Protein AF-A0A952D5V1-F1 (afdb_monomer_lite)

Sequence (82 aa):
MRWKGRRQSDNIEDRRGGGGLVAGGVGTLVVAVIVLLLGGDPSALLGGAGSPSTGEPPDPEAKEFVAVVLADTEEVWQEQFK

Radius of gyration: 15.21 Å; chains: 1; bounding box: 41×29×34 Å

Secondary structure (DSSP, 8-state):
---TTS---TT---TTS-----TTHHHHHHHHHHHHHTT--THHHH---S---------HHHHHHHHHHHHHHHHHHHHHT-

Foldseek 3Di:
DDQPPDAFAPQADDPPDDDDWDQRGPVLVVVLVVCVVVVHHSCVSGVPPDDDPPDDPDDPVNNSNVRSVVVVVVVVCVVVVD

Structure (mmCIF, N/CA/C/O backbone):
data_AF-A0A952D5V1-F1
#
_entry.id   AF-A0A952D5V1-F1
#
loop_
_atom_site.group_PDB
_atom_site.id
_atom_site.type_symbol
_atom_site.label_atom_id
_atom_site.label_alt_id
_atom_site.label_comp_id
_atom_site.label_asym_id
_atom_site.label_entity_id
_atom_site.label_seq_id
_atom_site.pdbx_PDB_ins_code
_atom_site.Cartn_x
_atom_site.Cartn_y
_atom_site.Cartn_z
_atom_site.occupancy
_atom_site.B_iso_or_equiv
_atom_site.auth_seq_id
_atom_site.auth_comp_id
_atom_site.auth_asym_id
_atom_site.auth_atom_id
_atom_site.pdbx_PDB_model_num
ATOM 1 N N . MET A 1 1 ? -9.542 17.998 5.516 1.00 69.88 1 MET A N 1
ATOM 2 C CA . MET A 1 1 ? -10.154 16.661 5.706 1.00 69.88 1 MET A CA 1
ATOM 3 C C . MET A 1 1 ? -9.661 16.086 7.029 1.00 69.88 1 MET A C 1
ATOM 5 O O . MET A 1 1 ? -8.503 16.310 7.357 1.00 69.88 1 MET A O 1
ATOM 9 N N . ARG A 1 2 ? -10.517 15.417 7.813 1.00 79.81 2 ARG A N 1
ATOM 10 C CA . ARG A 1 2 ? -10.147 14.811 9.108 1.00 79.81 2 ARG A CA 1
ATOM 11 C C . ARG A 1 2 ? -9.887 13.315 8.894 1.00 79.81 2 ARG A C 1
ATOM 13 O O . ARG A 1 2 ? -10.845 12.564 8.778 1.00 79.81 2 ARG A O 1
ATOM 20 N N . TRP A 1 3 ? -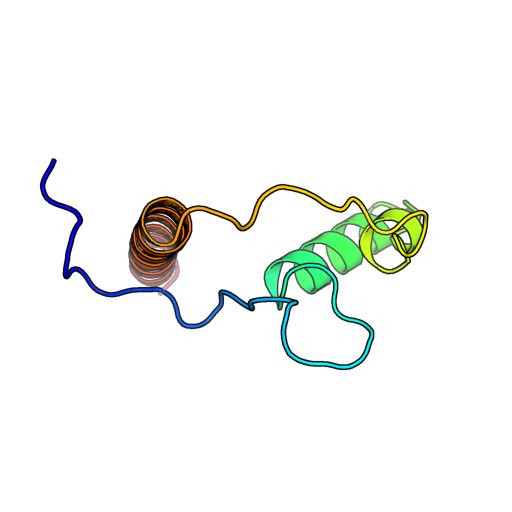8.622 12.909 8.777 1.00 84.12 3 TRP A N 1
ATOM 21 C CA . TRP A 1 3 ? -8.230 11.513 8.507 1.00 84.12 3 TRP A CA 1
ATOM 22 C C . TRP A 1 3 ? -7.634 10.787 9.726 1.00 84.12 3 TRP A C 1
ATOM 24 O O . TRP A 1 3 ? -7.743 9.568 9.802 1.00 84.12 3 TRP A O 1
ATOM 34 N N . LYS A 1 4 ? -7.066 11.519 10.698 1.00 83.25 4 LYS A N 1
ATOM 35 C CA . LYS A 1 4 ? -6.478 10.946 11.923 1.00 83.25 4 LYS A CA 1
ATOM 36 C C . LYS A 1 4 ? -7.532 10.198 12.747 1.00 83.25 4 LYS A C 1
ATOM 38 O O . LYS A 1 4 ? -8.609 10.745 12.998 1.00 83.25 4 LYS A O 1
ATOM 43 N N . GLY A 1 5 ? -7.211 8.972 13.166 1.00 83.62 5 GLY A N 1
ATOM 44 C CA . GLY A 1 5 ? -8.108 8.107 13.946 1.00 83.62 5 GLY A CA 1
ATOM 45 C C . GLY A 1 5 ? -9.202 7.387 13.144 1.00 83.62 5 GLY A C 1
ATOM 46 O O . GLY A 1 5 ? -10.110 6.810 13.743 1.00 83.62 5 GLY A O 1
ATOM 47 N N . ARG A 1 6 ? -9.152 7.423 11.806 1.00 87.31 6 ARG A N 1
ATOM 48 C CA . ARG A 1 6 ? -10.013 6.586 10.953 1.00 87.31 6 ARG A CA 1
ATOM 49 C C . ARG A 1 6 ? -9.488 5.149 10.896 1.00 87.31 6 ARG A C 1
ATOM 51 O O . ARG A 1 6 ? -8.361 4.872 11.304 1.00 87.31 6 ARG A O 1
ATOM 58 N N . ARG A 1 7 ? -10.321 4.235 10.387 1.00 89.62 7 ARG A N 1
ATOM 59 C CA . ARG A 1 7 ? -9.924 2.849 10.115 1.00 89.62 7 ARG A CA 1
ATOM 60 C C . ARG A 1 7 ? -8.685 2.841 9.214 1.00 89.62 7 ARG A C 1
ATOM 62 O O . ARG A 1 7 ? -8.639 3.563 8.224 1.00 89.62 7 ARG A O 1
ATOM 69 N N . GLN A 1 8 ? -7.710 2.023 9.578 1.00 86.44 8 GLN A N 1
ATOM 70 C CA . GLN A 1 8 ? -6.482 1.798 8.822 1.00 86.44 8 GLN A CA 1
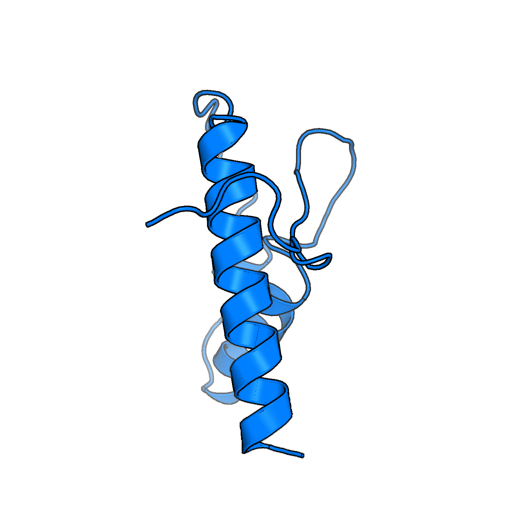ATOM 71 C C . GLN A 1 8 ? -6.562 0.427 8.143 1.00 86.44 8 GLN A C 1
ATOM 73 O O . GLN A 1 8 ? -7.229 -0.469 8.661 1.00 86.44 8 GLN A O 1
ATOM 78 N N . SER A 1 9 ? -5.935 0.282 6.975 1.00 84.19 9 SER A N 1
ATOM 79 C CA . SER A 1 9 ? -5.854 -1.005 6.280 1.00 84.19 9 SER A CA 1
ATOM 80 C C . SER A 1 9 ? -4.844 -1.915 6.975 1.00 84.19 9 SER A C 1
ATOM 82 O O . SER A 1 9 ? -3.748 -1.483 7.341 1.00 84.19 9 SER A O 1
ATOM 84 N N . ASP A 1 10 ? -5.210 -3.188 7.098 1.00 82.00 10 ASP A N 1
ATOM 85 C CA . ASP A 1 10 ? -4.349 -4.247 7.626 1.00 82.00 10 ASP A CA 1
ATOM 86 C C . ASP A 1 10 ? -3.343 -4.757 6.572 1.00 82.00 10 ASP A C 1
ATOM 88 O O . ASP A 1 10 ? -2.455 -5.544 6.887 1.00 82.00 10 ASP A O 1
ATOM 92 N N . ASN A 1 11 ? -3.445 -4.303 5.315 1.00 77.44 11 ASN A N 1
ATOM 93 C CA . ASN A 1 11 ? -2.609 -4.749 4.194 1.00 77.44 11 ASN A CA 1
ATOM 94 C C . ASN A 1 11 ? -1.323 -3.909 4.021 1.00 77.44 11 ASN A C 1
ATOM 96 O O . ASN A 1 11 ? -0.722 -3.887 2.943 1.00 77.44 11 ASN A O 1
ATOM 100 N N . ILE A 1 12 ? -0.905 -3.184 5.067 1.00 73.38 12 ILE A N 1
ATOM 101 C CA . ILE A 1 12 ? 0.327 -2.384 5.082 1.00 73.38 12 ILE A CA 1
ATOM 102 C C . ILE A 1 12 ? 1.367 -3.045 5.967 1.00 73.38 12 ILE A C 1
ATOM 104 O O . ILE A 1 12 ? 1.212 -3.150 7.182 1.00 73.38 12 ILE A O 1
ATOM 108 N N . GLU A 1 13 ? 2.487 -3.400 5.350 1.00 69.94 13 GLU A N 1
ATOM 109 C CA . GLU A 1 13 ? 3.579 -4.092 6.016 1.00 69.94 13 GLU A CA 1
ATOM 110 C C . GLU A 1 13 ? 4.819 -3.198 6.116 1.00 69.94 13 GLU A C 1
ATOM 112 O O . GLU A 1 13 ? 5.288 -2.620 5.130 1.00 69.94 13 GLU A O 1
ATOM 117 N N . ASP A 1 14 ? 5.341 -3.059 7.336 1.00 66.44 14 ASP A N 1
ATOM 118 C CA . ASP A 1 14 ? 6.510 -2.239 7.652 1.00 66.44 14 ASP A CA 1
ATOM 119 C C . ASP A 1 14 ? 7.773 -3.105 7.676 1.00 66.44 14 ASP A C 1
ATOM 121 O O . ASP A 1 14 ? 7.902 -4.035 8.472 1.00 66.44 14 ASP A O 1
ATOM 125 N N . ARG A 1 15 ? 8.733 -2.802 6.799 1.00 63.12 15 ARG A N 1
ATOM 126 C CA . ARG A 1 15 ? 9.893 -3.669 6.528 1.00 63.12 15 ARG A CA 1
ATOM 127 C C . ARG A 1 15 ? 11.010 -3.602 7.575 1.00 63.12 15 ARG A C 1
ATOM 129 O O . ARG A 1 15 ? 12.077 -4.172 7.358 1.00 63.12 15 ARG A O 1
ATOM 136 N N . ARG A 1 16 ? 10.819 -2.918 8.706 1.00 64.56 16 ARG A N 1
ATOM 137 C CA . ARG A 1 16 ? 11.852 -2.831 9.756 1.00 64.56 16 ARG A CA 1
ATOM 138 C C . ARG A 1 16 ? 12.037 -4.120 10.571 1.00 64.56 16 ARG A C 1
ATOM 140 O O . ARG A 1 16 ? 13.072 -4.264 11.214 1.00 64.56 16 ARG A O 1
ATOM 147 N N . GLY A 1 17 ? 11.085 -5.055 10.540 1.00 49.44 17 GLY A N 1
ATOM 148 C CA . GLY A 1 17 ? 11.049 -6.230 11.420 1.00 49.44 17 GLY A CA 1
ATOM 149 C C . GLY A 1 17 ? 11.330 -7.576 10.749 1.00 49.44 17 GLY A C 1
ATOM 150 O O . GLY A 1 17 ? 10.513 -8.470 10.869 1.00 49.44 17 GLY A O 1
ATOM 151 N N . GLY A 1 18 ? 12.480 -7.745 10.090 1.00 46.78 18 GLY A N 1
ATOM 152 C CA . GLY A 1 18 ? 13.053 -9.075 9.825 1.00 46.78 18 GLY A CA 1
ATOM 153 C C . GLY A 1 18 ? 12.471 -9.899 8.661 1.00 46.78 18 GLY A C 1
ATOM 154 O O . GLY A 1 18 ? 11.329 -10.329 8.677 1.00 46.78 18 GLY A O 1
ATOM 155 N N . GLY A 1 19 ? 13.352 -10.240 7.714 1.00 43.16 19 GLY A N 1
ATOM 156 C CA . GLY A 1 19 ? 13.319 -11.533 7.021 1.00 43.16 19 GLY A CA 1
ATOM 157 C C . GLY A 1 19 ? 12.426 -11.672 5.785 1.00 43.16 19 GLY A C 1
ATOM 158 O O . GLY A 1 19 ? 11.421 -12.356 5.839 1.00 43.16 19 GLY A O 1
ATOM 159 N N . GLY A 1 20 ? 12.903 -11.166 4.643 1.00 47.25 20 GLY A N 1
ATOM 160 C CA . GLY A 1 20 ? 12.830 -11.884 3.362 1.00 47.25 20 GLY A CA 1
ATOM 161 C C . GLY A 1 20 ? 11.474 -12.031 2.648 1.00 47.25 20 GLY A C 1
ATOM 162 O O . GLY A 1 20 ? 10.606 -12.785 3.059 1.00 47.25 20 GLY A O 1
ATOM 163 N N . LEU A 1 21 ? 11.433 -11.457 1.438 1.00 45.97 21 LEU A N 1
ATOM 164 C CA . LEU A 1 21 ? 10.656 -11.913 0.274 1.00 45.97 21 LEU A CA 1
ATOM 165 C C . LEU A 1 21 ? 9.130 -11.756 0.284 1.00 45.97 21 LEU A C 1
ATOM 167 O O . LEU A 1 21 ? 8.435 -12.633 -0.202 1.00 45.97 21 LEU A O 1
ATOM 171 N N . VAL A 1 22 ? 8.603 -10.582 0.623 1.00 49.97 22 VAL A N 1
ATOM 172 C CA . VAL A 1 22 ? 7.521 -10.017 -0.203 1.00 49.97 22 VAL A CA 1
ATOM 173 C C . VAL A 1 22 ? 7.731 -8.513 -0.252 1.00 49.97 22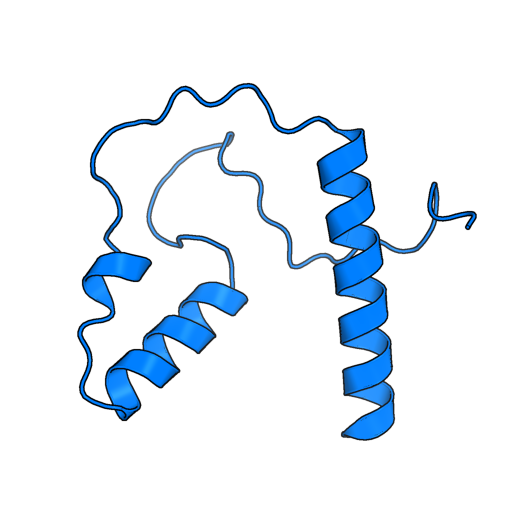 VAL A C 1
ATOM 175 O O . VAL A 1 22 ? 7.444 -7.780 0.693 1.00 49.97 22 VAL A O 1
ATOM 178 N N . ALA A 1 23 ? 8.307 -8.025 -1.347 1.00 54.12 23 ALA A N 1
ATOM 179 C CA . ALA A 1 23 ? 8.243 -6.605 -1.633 1.00 54.12 23 ALA A CA 1
ATOM 180 C C . ALA A 1 23 ? 6.762 -6.195 -1.559 1.00 54.12 23 ALA A C 1
ATOM 182 O O . ALA A 1 23 ? 5.982 -6.752 -2.294 1.00 54.12 23 ALA A O 1
ATOM 183 N N . GLY A 1 24 ? 6.347 -5.330 -0.630 1.00 59.81 24 GLY A N 1
ATOM 184 C CA . GLY A 1 24 ? 5.094 -4.558 -0.717 1.00 59.81 24 GLY A CA 1
ATOM 185 C C . GLY A 1 24 ? 3.768 -5.334 -0.632 1.00 59.81 24 GLY A C 1
ATOM 186 O O . GLY A 1 24 ? 2.836 -5.003 -1.372 1.00 59.81 24 GLY A O 1
ATOM 187 N N . GLY A 1 25 ? 3.675 -6.321 0.265 1.00 65.44 25 GLY A N 1
ATOM 188 C CA . GLY A 1 25 ? 2.416 -6.977 0.644 1.00 65.44 25 GLY A CA 1
ATOM 189 C C . GLY A 1 25 ? 1.702 -7.717 -0.495 1.00 65.44 25 GLY A C 1
ATOM 190 O O . GLY A 1 25 ? 2.241 -7.906 -1.590 1.00 65.44 25 GLY A O 1
ATOM 191 N N . VAL A 1 26 ? 0.446 -8.115 -0.253 1.00 69.81 26 VAL A N 1
ATOM 192 C CA . VAL A 1 26 ? -0.400 -8.807 -1.250 1.00 69.81 26 VAL A CA 1
ATOM 193 C C . VAL A 1 26 ? -0.505 -8.004 -2.549 1.00 69.81 26 VAL A C 1
ATOM 195 O O . VAL A 1 26 ? -0.497 -8.585 -3.632 1.00 69.81 26 VAL A O 1
ATOM 198 N N . GLY A 1 27 ? -0.527 -6.670 -2.466 1.00 74.25 27 GLY A N 1
ATOM 199 C CA . GLY A 1 27 ? -0.614 -5.795 -3.638 1.00 74.25 27 GLY A CA 1
ATOM 200 C C . GLY A 1 27 ? 0.524 -6.010 -4.635 1.00 74.25 27 GLY A C 1
ATOM 201 O O . GLY A 1 27 ? 0.289 -6.096 -5.837 1.00 74.25 27 GLY A O 1
ATOM 202 N N . THR A 1 28 ? 1.754 -6.185 -4.160 1.00 76.19 28 THR A N 1
ATOM 203 C CA . THR A 1 28 ? 2.888 -6.408 -5.066 1.00 76.19 28 THR A CA 1
ATOM 204 C C . THR A 1 28 ? 2.904 -7.820 -5.636 1.00 76.19 28 THR A C 1
ATOM 206 O O . THR A 1 28 ? 3.311 -7.991 -6.781 1.00 76.19 28 THR A O 1
ATOM 209 N N . LEU A 1 29 ? 2.414 -8.825 -4.899 1.00 79.44 29 LEU A N 1
ATOM 210 C CA . LEU A 1 29 ? 2.207 -10.165 -5.459 1.00 79.44 29 LEU A CA 1
ATOM 211 C C . LEU A 1 29 ? 1.178 -10.133 -6.591 1.00 79.44 29 LEU A C 1
ATOM 213 O O . LEU A 1 29 ? 1.415 -10.710 -7.649 1.00 79.44 29 LEU A O 1
ATOM 217 N N . VAL A 1 30 ? 0.073 -9.405 -6.408 1.00 83.44 30 VAL A N 1
ATOM 218 C CA . VAL A 1 30 ? -0.941 -9.220 -7.455 1.00 83.44 30 VAL A CA 1
ATOM 219 C C . VAL A 1 30 ? -0.335 -8.529 -8.679 1.00 83.44 30 VAL A C 1
ATOM 221 O O . VAL A 1 30 ? -0.496 -9.017 -9.796 1.00 83.44 30 VAL A O 1
ATOM 224 N N . VAL A 1 31 ? 0.426 -7.445 -8.490 1.00 84.75 31 VAL A N 1
ATOM 225 C CA . VAL A 1 31 ? 1.098 -6.747 -9.600 1.00 84.75 31 VAL A CA 1
ATOM 226 C C . VAL A 1 31 ? 2.132 -7.646 -10.286 1.00 84.75 31 VAL A C 1
ATOM 228 O O . VAL A 1 31 ? 2.192 -7.673 -11.512 1.00 84.75 31 VAL A O 1
ATOM 231 N N . ALA A 1 32 ? 2.905 -8.428 -9.532 1.00 85.31 32 ALA A N 1
ATOM 232 C CA . ALA A 1 32 ? 3.864 -9.381 -10.085 1.00 85.31 32 ALA A CA 1
ATOM 233 C C . ALA A 1 32 ? 3.181 -10.449 -10.956 1.00 85.31 32 ALA A C 1
ATOM 235 O O . ALA A 1 32 ? 3.670 -10.758 -12.042 1.00 85.31 32 ALA A O 1
ATOM 236 N N . VAL A 1 33 ? 2.028 -10.973 -10.525 1.00 87.75 33 VAL A N 1
ATOM 237 C CA . VAL A 1 33 ? 1.228 -11.920 -11.319 1.00 87.75 33 VAL A CA 1
ATOM 238 C C . VAL A 1 33 ? 0.703 -11.261 -12.594 1.00 87.75 33 VAL A C 1
ATOM 240 O O . VAL A 1 33 ? 0.787 -11.861 -13.661 1.00 87.75 33 VAL A O 1
ATOM 243 N N . ILE A 1 34 ? 0.217 -10.018 -12.523 1.00 90.69 34 ILE A N 1
ATOM 244 C CA . ILE A 1 34 ? -0.224 -9.273 -13.713 1.00 90.69 34 ILE A CA 1
ATOM 245 C C . ILE A 1 34 ? 0.939 -9.110 -14.700 1.00 90.69 34 ILE A C 1
ATOM 247 O O . ILE A 1 34 ? 0.785 -9.413 -15.880 1.00 90.69 34 ILE A O 1
ATOM 251 N N . VAL A 1 35 ? 2.116 -8.692 -14.227 1.00 90.25 35 VAL A N 1
ATOM 252 C CA . VAL A 1 35 ? 3.314 -8.537 -15.068 1.00 90.25 35 VAL A CA 1
ATOM 253 C C . VAL A 1 35 ? 3.702 -9.858 -15.736 1.00 90.25 35 VAL A C 1
ATOM 255 O O . VAL A 1 35 ? 3.964 -9.860 -16.938 1.00 90.25 35 VAL A O 1
ATOM 258 N N . LEU A 1 36 ? 3.655 -10.979 -15.006 1.00 91.06 36 LEU A N 1
ATOM 259 C CA . LEU A 1 36 ? 3.886 -12.315 -15.569 1.00 91.06 36 LEU A CA 1
ATOM 260 C C . LEU A 1 36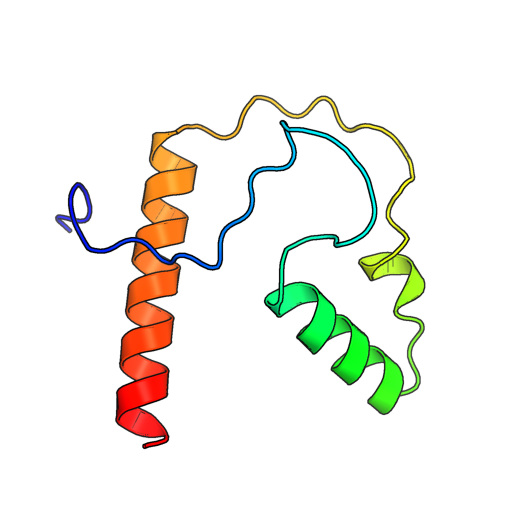 ? 2.887 -12.668 -16.673 1.00 91.06 36 LEU A C 1
ATOM 262 O O . LEU A 1 36 ? 3.287 -13.156 -17.728 1.00 91.06 36 LEU A O 1
ATOM 266 N N . LEU A 1 37 ? 1.594 -12.418 -16.450 1.00 93.06 37 LEU A N 1
ATOM 267 C CA . LEU A 1 37 ? 0.544 -12.715 -17.431 1.00 93.06 37 LEU A CA 1
ATOM 268 C C . LEU A 1 37 ? 0.667 -11.858 -18.698 1.00 93.06 37 LEU A C 1
ATOM 270 O O . LEU A 1 37 ? 0.297 -12.309 -19.779 1.00 93.06 37 LEU A O 1
ATOM 274 N N . LEU A 1 38 ? 1.214 -10.646 -18.578 1.00 94.50 38 LEU A N 1
ATOM 275 C CA . LEU A 1 38 ? 1.508 -9.758 -19.705 1.00 94.50 38 LEU A CA 1
ATOM 276 C C . LEU A 1 38 ? 2.853 -10.080 -20.393 1.00 94.50 38 LEU A C 1
ATOM 278 O O . LEU A 1 38 ? 3.212 -9.412 -21.362 1.00 94.50 38 LEU A O 1
ATOM 282 N N . GLY A 1 39 ? 3.586 -11.099 -19.928 1.00 87.00 39 GLY A N 1
ATOM 283 C CA . GLY A 1 39 ? 4.864 -11.537 -20.502 1.00 87.00 39 GLY A CA 1
ATOM 284 C C . GLY A 1 39 ? 6.086 -10.728 -20.052 1.00 87.00 39 GLY A C 1
ATOM 285 O O . GLY A 1 39 ? 7.144 -10.834 -20.668 1.00 87.00 39 GLY A O 1
ATOM 286 N N . GLY A 1 40 ? 5.953 -9.908 -19.006 1.00 87.88 40 GLY A N 1
ATOM 287 C CA . GLY A 1 40 ? 7.062 -9.189 -18.381 1.00 87.88 40 GLY A CA 1
ATOM 288 C C . GLY A 1 40 ? 7.756 -10.002 -17.285 1.00 87.88 40 GLY A C 1
ATOM 289 O O . GLY A 1 40 ? 7.239 -11.012 -16.809 1.00 87.88 40 GLY A O 1
ATOM 290 N N . ASP A 1 41 ? 8.930 -9.537 -16.853 1.00 86.00 41 ASP A N 1
ATOM 291 C CA . ASP A 1 41 ? 9.690 -10.165 -15.769 1.00 86.00 41 ASP A CA 1
ATOM 292 C C . ASP A 1 41 ? 9.348 -9.526 -14.402 1.00 86.00 41 ASP A C 1
ATOM 294 O O . ASP A 1 41 ? 9.698 -8.365 -14.158 1.00 86.00 41 ASP A O 1
ATOM 298 N N . PRO A 1 42 ? 8.680 -10.249 -13.479 1.00 79.19 42 PRO A N 1
ATOM 299 C CA . PRO A 1 42 ? 8.344 -9.745 -12.148 1.00 79.19 42 PRO A CA 1
ATOM 300 C C . PRO A 1 42 ? 9.552 -9.716 -11.203 1.00 79.19 42 PRO A C 1
ATOM 302 O O . PRO A 1 42 ? 9.422 -9.238 -10.075 1.00 79.19 42 PRO A O 1
ATOM 305 N N . SER A 1 43 ? 10.714 -10.241 -11.610 1.00 78.12 43 SER A N 1
ATOM 306 C CA . SER A 1 43 ? 11.925 -10.279 -10.787 1.00 78.12 43 SER A CA 1
ATOM 307 C C . SER A 1 43 ? 12.380 -8.882 -10.368 1.00 78.12 43 SER A C 1
ATOM 309 O O . SER A 1 43 ? 12.931 -8.726 -9.287 1.00 78.12 43 SER A O 1
ATOM 311 N N . ALA A 1 44 ? 12.065 -7.839 -11.140 1.00 73.44 44 ALA A N 1
ATOM 312 C CA . ALA A 1 44 ? 12.313 -6.455 -10.742 1.00 73.44 44 ALA A CA 1
ATOM 313 C C . ALA A 1 44 ? 11.439 -6.007 -9.551 1.00 73.44 44 ALA A C 1
ATOM 315 O O . ALA A 1 44 ? 11.869 -5.195 -8.733 1.00 73.44 44 ALA A O 1
ATOM 316 N N . LEU A 1 45 ? 10.223 -6.549 -9.433 1.00 73.56 45 LEU A N 1
ATOM 317 C CA . LEU A 1 45 ? 9.284 -6.251 -8.347 1.00 73.56 45 LEU A CA 1
ATOM 318 C C . LEU A 1 45 ? 9.553 -7.123 -7.118 1.00 73.56 45 LEU A C 1
ATOM 320 O O . LEU A 1 45 ? 9.516 -6.638 -5.992 1.00 73.56 45 LEU A O 1
ATOM 324 N N . LEU A 1 46 ? 9.843 -8.407 -7.338 1.00 72.81 46 LEU A N 1
ATOM 325 C CA . LEU A 1 46 ? 10.051 -9.408 -6.287 1.00 72.81 46 LEU A CA 1
ATOM 326 C C . LEU A 1 46 ? 11.502 -9.457 -5.786 1.00 72.81 46 LEU A C 1
ATOM 328 O O . LEU A 1 46 ? 11.757 -9.765 -4.625 1.00 72.81 46 LEU A O 1
ATOM 332 N N . GLY A 1 47 ? 12.448 -9.154 -6.670 1.00 60.94 47 GLY A N 1
ATOM 333 C CA . GLY A 1 47 ? 13.893 -9.279 -6.499 1.00 60.94 47 GLY A CA 1
ATOM 334 C C . GLY A 1 47 ? 14.625 -7.941 -6.440 1.00 60.94 47 GLY A C 1
ATOM 335 O O . GLY A 1 47 ? 15.840 -7.917 -6.615 1.00 60.94 47 GLY A O 1
ATOM 336 N N . GLY A 1 48 ? 13.927 -6.840 -6.137 1.00 53.91 48 GLY A N 1
ATOM 337 C CA . GLY A 1 48 ? 14.515 -5.542 -5.784 1.00 53.91 48 GLY A CA 1
ATOM 338 C C . GLY A 1 48 ? 15.300 -5.568 -4.461 1.00 53.91 48 GLY A C 1
ATOM 339 O O . GLY A 1 48 ? 15.098 -4.725 -3.593 1.00 53.91 48 GLY A O 1
ATOM 340 N N . ALA A 1 49 ? 16.174 -6.557 -4.283 1.00 51.69 49 ALA A N 1
ATOM 341 C CA . ALA A 1 49 ? 17.246 -6.612 -3.305 1.00 51.69 49 ALA A CA 1
ATOM 342 C C . ALA A 1 49 ? 18.524 -6.106 -3.993 1.00 51.69 49 ALA A C 1
ATOM 344 O O . ALA A 1 49 ? 19.430 -6.866 -4.321 1.00 51.69 49 ALA A O 1
ATOM 345 N N . GLY A 1 50 ? 18.567 -4.805 -4.267 1.00 51.22 50 GLY A N 1
ATOM 346 C CA . GLY A 1 50 ? 19.698 -4.143 -4.906 1.00 51.22 50 GLY A CA 1
ATOM 347 C C . GLY A 1 50 ? 19.896 -2.766 -4.301 1.00 51.22 50 GLY A C 1
ATOM 348 O O . GLY A 1 50 ? 19.364 -1.787 -4.807 1.00 51.22 50 GLY A O 1
ATOM 349 N N . SER A 1 51 ? 20.694 -2.731 -3.232 1.00 46.72 51 SER A N 1
ATOM 350 C CA . SER A 1 51 ? 21.032 -1.589 -2.375 1.00 46.72 51 SER A CA 1
ATOM 351 C C . SER A 1 51 ? 20.019 -1.303 -1.253 1.00 46.72 51 SER A C 1
ATOM 353 O O . SER A 1 51 ? 18.866 -0.971 -1.534 1.00 46.72 51 SER A O 1
ATOM 355 N N . PRO A 1 52 ? 20.415 -1.405 0.035 1.00 45.97 52 PRO A N 1
ATOM 356 C CA . PRO A 1 52 ? 19.620 -0.852 1.116 1.00 45.97 52 PRO A CA 1
ATOM 357 C C . PRO A 1 52 ? 19.618 0.664 0.931 1.00 45.97 52 PRO A C 1
ATOM 359 O O . PRO A 1 52 ? 20.573 1.356 1.280 1.00 45.97 52 PRO A O 1
ATOM 362 N N . SER A 1 53 ? 18.551 1.199 0.347 1.00 48.72 53 SER A N 1
ATOM 363 C CA . SER A 1 53 ? 18.261 2.613 0.497 1.00 48.72 53 SER A CA 1
ATOM 364 C C . SER A 1 53 ? 18.007 2.841 1.984 1.00 48.72 53 SER A C 1
ATOM 366 O O . SER A 1 53 ? 16.937 2.500 2.493 1.00 48.72 53 SER A O 1
ATOM 368 N N . THR A 1 54 ? 18.996 3.397 2.683 1.00 50.25 54 THR A N 1
ATOM 369 C CA . THR A 1 54 ? 18.821 4.077 3.971 1.00 50.25 54 THR A CA 1
ATOM 370 C C . THR A 1 54 ? 17.968 5.320 3.714 1.00 50.25 54 THR A C 1
ATOM 372 O O . THR A 1 54 ? 18.455 6.444 3.713 1.00 50.25 54 THR A O 1
ATOM 375 N N . GLY A 1 55 ? 16.704 5.107 3.356 1.00 54.91 55 GLY A N 1
ATOM 376 C CA . GLY A 1 55 ? 15.703 6.154 3.308 1.00 54.91 55 GLY A CA 1
ATOM 377 C C . GLY A 1 55 ? 15.347 6.529 4.737 1.00 54.91 55 GLY A C 1
ATOM 378 O O . GLY A 1 55 ? 15.238 5.649 5.597 1.00 54.91 55 GLY A O 1
ATOM 379 N N . GLU A 1 56 ? 15.200 7.831 4.974 1.00 57.00 56 GLU A N 1
ATOM 380 C CA . GLU A 1 56 ? 14.588 8.399 6.176 1.00 57.00 56 GLU A CA 1
ATOM 381 C C . GLU A 1 56 ? 13.399 7.518 6.616 1.00 57.00 56 GLU A C 1
ATOM 383 O O . GLU A 1 56 ? 12.625 7.095 5.745 1.00 57.00 56 GLU A O 1
ATOM 388 N N . PRO A 1 57 ? 13.252 7.174 7.914 1.00 57.38 57 PRO A N 1
ATOM 389 C CA . PRO A 1 57 ? 12.056 6.487 8.388 1.00 57.38 57 PRO A CA 1
ATOM 390 C C . PRO A 1 57 ? 10.812 7.159 7.797 1.00 57.38 57 PRO A C 1
ATOM 392 O O . PRO A 1 57 ? 10.708 8.385 7.887 1.00 57.38 57 PRO A O 1
ATOM 395 N N . PRO A 1 58 ? 9.881 6.398 7.189 1.00 63.12 58 PRO A N 1
ATOM 396 C CA . PRO A 1 58 ? 8.618 6.984 6.783 1.00 63.12 58 PRO A CA 1
ATOM 397 C C . PRO A 1 58 ? 7.989 7.621 8.019 1.00 63.12 58 PRO A C 1
ATOM 399 O O . PRO A 1 58 ? 7.915 6.988 9.077 1.00 63.12 58 PRO A O 1
ATOM 402 N N . ASP A 1 59 ? 7.600 8.887 7.885 1.00 75.69 59 ASP A N 1
ATOM 403 C CA . ASP A 1 59 ? 6.906 9.622 8.935 1.00 75.69 59 ASP A CA 1
ATOM 404 C C . ASP A 1 59 ? 5.726 8.757 9.418 1.00 75.69 59 ASP A C 1
ATOM 406 O O . ASP A 1 59 ? 4.934 8.303 8.580 1.00 75.69 59 ASP A O 1
ATOM 410 N N . PRO A 1 60 ? 5.607 8.457 10.726 1.00 78.31 60 PRO A N 1
ATOM 411 C CA . PRO A 1 60 ? 4.475 7.696 11.246 1.00 78.31 60 PRO A CA 1
ATOM 412 C C . PRO A 1 60 ? 3.129 8.285 10.804 1.00 78.31 60 PRO A C 1
ATOM 414 O O . PRO A 1 60 ? 2.197 7.522 10.546 1.00 78.31 60 PRO A O 1
ATOM 417 N N . GLU A 1 61 ? 3.037 9.607 10.620 1.00 83.12 61 GLU A N 1
ATOM 418 C CA . GLU A 1 6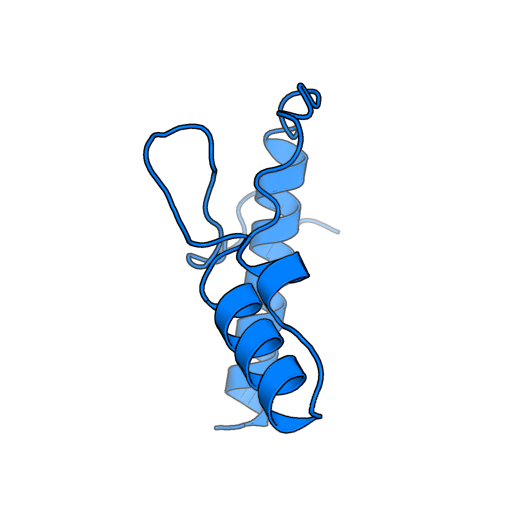1 ? 1.836 10.243 10.072 1.00 83.12 61 GLU A CA 1
ATOM 419 C C . GLU A 1 61 ? 1.602 9.889 8.598 1.00 83.12 61 GLU A C 1
ATOM 421 O O . GLU A 1 61 ? 0.462 9.670 8.190 1.00 83.12 61 GLU A O 1
ATOM 426 N N . ALA A 1 62 ? 2.661 9.788 7.793 1.00 82.69 62 ALA A N 1
ATOM 427 C CA . ALA A 1 62 ? 2.554 9.381 6.395 1.00 82.69 62 ALA A CA 1
ATOM 428 C C . ALA A 1 62 ? 2.106 7.919 6.269 1.00 82.69 62 ALA A C 1
ATOM 430 O O . ALA A 1 62 ? 1.265 7.607 5.426 1.00 82.69 62 ALA A O 1
ATOM 431 N N . LYS A 1 63 ? 2.614 7.030 7.133 1.00 82.25 63 LYS A N 1
ATOM 432 C CA . LYS A 1 63 ? 2.156 5.634 7.198 1.00 82.25 63 LYS A CA 1
ATOM 433 C C . LYS A 1 63 ? 0.670 5.559 7.547 1.00 82.25 63 LYS A C 1
ATOM 435 O O . LYS A 1 63 ? -0.075 4.872 6.853 1.00 82.25 63 LYS A O 1
ATOM 440 N N . GLU A 1 64 ? 0.241 6.281 8.582 1.00 86.06 64 GLU A N 1
ATOM 441 C CA . GLU A 1 64 ? -1.166 6.322 8.996 1.00 86.06 64 GLU A CA 1
ATOM 442 C C . GLU A 1 64 ? -2.062 6.876 7.880 1.00 86.06 64 GLU A C 1
ATOM 444 O O . GLU A 1 64 ? -3.107 6.304 7.578 1.00 86.06 64 GLU A O 1
ATOM 449 N N . PHE A 1 65 ? -1.635 7.948 7.210 1.00 87.69 65 PHE A N 1
ATOM 450 C CA . PHE A 1 65 ? -2.372 8.521 6.089 1.00 87.69 65 PHE A CA 1
ATOM 451 C C . PHE A 1 65 ? -2.560 7.515 4.945 1.00 87.69 65 PHE A C 1
ATOM 453 O O . PHE A 1 65 ? -3.685 7.321 4.480 1.00 87.69 65 PHE A O 1
ATOM 460 N N . VAL A 1 66 ? -1.487 6.839 4.516 1.00 86.62 66 VAL A N 1
ATOM 461 C CA . VAL A 1 66 ? -1.560 5.811 3.463 1.00 86.62 66 VAL A CA 1
ATOM 462 C C . VAL A 1 66 ? -2.464 4.653 3.895 1.00 86.62 66 VAL A C 1
ATOM 464 O O . VAL A 1 66 ? -3.242 4.157 3.082 1.00 86.62 66 VAL A O 1
ATOM 467 N N . ALA A 1 67 ? -2.431 4.271 5.173 1.00 87.62 67 ALA A N 1
ATOM 468 C CA . ALA A 1 67 ? -3.301 3.236 5.724 1.00 87.62 67 ALA A CA 1
ATOM 469 C C . ALA A 1 67 ? -4.782 3.593 5.666 1.00 87.62 67 ALA A C 1
ATOM 471 O O . ALA A 1 67 ? -5.596 2.739 5.319 1.00 87.62 67 ALA A O 1
ATOM 472 N N . VAL A 1 68 ? -5.132 4.844 5.963 1.00 90.88 68 VAL A N 1
ATOM 473 C CA . VAL A 1 68 ? -6.513 5.329 5.863 1.00 90.88 68 VAL A CA 1
ATOM 474 C C . VAL A 1 68 ? -6.970 5.397 4.405 1.00 90.88 68 VAL A C 1
ATOM 476 O O . VAL A 1 68 ? -8.072 4.959 4.093 1.00 90.88 68 VAL A O 1
ATOM 479 N N . VAL A 1 69 ? -6.127 5.893 3.493 1.00 89.88 69 VAL A N 1
ATOM 480 C CA . VAL A 1 69 ? -6.459 5.953 2.056 1.00 89.88 69 VAL A CA 1
ATOM 481 C C . VAL A 1 69 ? -6.662 4.553 1.474 1.00 89.88 69 VAL A C 1
ATOM 483 O O . VAL A 1 69 ? -7.583 4.337 0.684 1.00 89.88 69 VAL A O 1
ATOM 486 N N . LEU A 1 70 ? -5.824 3.592 1.869 1.00 89.06 70 LEU A N 1
ATOM 487 C CA . LEU A 1 70 ? -5.966 2.210 1.428 1.00 89.06 70 LEU A CA 1
ATOM 488 C C . LEU A 1 70 ? -7.240 1.571 1.994 1.00 89.06 70 LEU A C 1
ATOM 490 O O . LEU A 1 70 ? -7.957 0.924 1.240 1.00 89.06 70 LEU A O 1
ATOM 494 N N . ALA A 1 71 ? -7.569 1.817 3.266 1.00 90.25 71 ALA A N 1
ATOM 495 C CA . ALA A 1 71 ? -8.817 1.342 3.866 1.00 90.25 71 ALA A CA 1
ATOM 496 C C . ALA A 1 71 ? -10.055 1.896 3.145 1.00 90.25 71 ALA A C 1
ATOM 498 O O . ALA A 1 71 ? -10.970 1.140 2.829 1.00 90.25 71 ALA A O 1
ATOM 499 N N . ASP A 1 72 ? -10.061 3.195 2.832 1.00 90.25 72 ASP A N 1
ATOM 500 C CA . ASP A 1 72 ? -11.137 3.825 2.058 1.00 90.25 72 ASP A CA 1
ATOM 501 C C . ASP A 1 72 ? -11.255 3.206 0.659 1.00 90.25 72 ASP A C 1
ATOM 503 O O . ASP A 1 72 ? -12.353 2.991 0.148 1.00 90.25 72 ASP A O 1
ATOM 507 N N . THR A 1 73 ? -10.116 2.894 0.036 1.00 89.19 73 THR A N 1
ATOM 508 C CA . THR A 1 73 ? -10.089 2.236 -1.272 1.00 89.19 73 THR A CA 1
ATOM 509 C C . THR A 1 73 ? -10.698 0.838 -1.171 1.00 89.19 73 THR A C 1
ATOM 511 O O . THR A 1 73 ? -11.594 0.507 -1.940 1.00 89.19 73 THR A O 1
ATOM 514 N N . GLU A 1 74 ? -10.275 0.029 -0.200 1.00 88.94 74 GLU A N 1
ATOM 515 C CA . GLU A 1 74 ? -10.829 -1.308 0.037 1.00 88.94 74 GLU A CA 1
ATOM 516 C C . GLU A 1 74 ? -12.346 -1.272 0.264 1.00 88.94 74 GLU A C 1
ATOM 518 O O . GLU A 1 74 ? -13.059 -2.086 -0.318 1.00 88.94 74 GLU A O 1
ATOM 523 N N . GLU A 1 75 ? -12.852 -0.316 1.049 1.00 90.19 75 GLU A N 1
ATOM 524 C CA . GLU A 1 75 ? -14.287 -0.153 1.310 1.00 90.19 75 GLU A CA 1
ATOM 525 C C . GLU A 1 75 ? -15.078 0.124 0.024 1.00 90.19 75 GLU A C 1
ATOM 527 O O . GLU A 1 75 ? -16.052 -0.577 -0.256 1.00 90.19 75 GLU A O 1
ATOM 532 N N . VAL A 1 76 ? -14.613 1.061 -0.810 1.00 91.69 76 VAL A N 1
ATOM 533 C CA . VAL A 1 76 ? -15.254 1.373 -2.099 1.00 91.69 76 VAL A CA 1
ATOM 534 C C . VAL A 1 76 ? -15.217 0.174 -3.047 1.00 91.69 76 VAL A C 1
ATOM 536 O O . VAL A 1 76 ? -16.214 -0.127 -3.700 1.00 91.69 76 VAL A O 1
ATOM 539 N N . TRP A 1 77 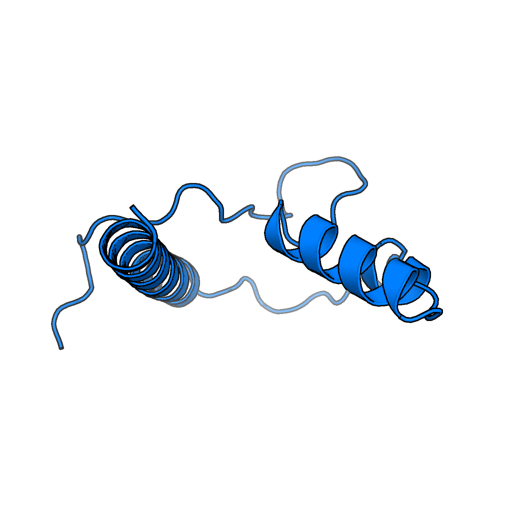? -14.091 -0.539 -3.136 1.00 89.44 77 TRP A N 1
ATOM 540 C CA . TRP A 1 77 ? -14.002 -1.729 -3.989 1.00 89.44 77 TRP A CA 1
ATOM 541 C C . TRP A 1 77 ? -14.939 -2.846 -3.509 1.00 89.44 77 TRP A C 1
ATOM 543 O O . TRP A 1 77 ? -15.591 -3.483 -4.334 1.00 89.44 77 TRP A O 1
ATOM 553 N N . GLN A 1 78 ? -15.056 -3.064 -2.197 1.00 88.56 78 GLN A N 1
ATOM 554 C CA . GLN A 1 78 ? -15.981 -4.048 -1.623 1.00 88.56 78 GLN A CA 1
ATOM 555 C C . GLN A 1 78 ? -17.452 -3.666 -1.826 1.00 88.56 78 GLN A C 1
ATOM 557 O O . GLN A 1 78 ? -18.290 -4.547 -1.994 1.00 88.56 78 GLN A O 1
ATOM 562 N N . GLU A 1 79 ? -17.783 -2.375 -1.814 1.00 92.06 79 GLU A N 1
ATOM 563 C CA . GLU A 1 79 ? -19.133 -1.896 -2.120 1.00 92.06 79 GLU A CA 1
ATOM 564 C C . GLU A 1 79 ? -19.481 -2.092 -3.603 1.00 92.06 79 GLU A C 1
ATOM 566 O O . GLU A 1 79 ? -20.563 -2.578 -3.927 1.00 92.06 79 GLU A O 1
ATOM 571 N N . GLN A 1 80 ? -18.550 -1.760 -4.500 1.00 89.25 80 GLN A N 1
ATOM 572 C CA . GLN A 1 80 ? -18.776 -1.774 -5.948 1.00 89.25 80 GLN A CA 1
ATOM 573 C C . GLN A 1 80 ? -18.775 -3.180 -6.563 1.00 89.25 80 GLN A C 1
ATOM 575 O O . GLN A 1 80 ? -19.450 -3.400 -7.567 1.00 89.25 80 GLN A O 1
ATOM 580 N N . PHE A 1 81 ? -18.007 -4.116 -5.998 1.00 87.75 81 PHE A N 1
ATOM 581 C CA . PHE A 1 81 ? -17.814 -5.468 -6.543 1.00 87.75 81 PHE A CA 1
ATOM 582 C C . PHE A 1 81 ? -18.361 -6.574 -5.631 1.00 87.75 81 PHE A C 1
ATOM 584 O O . PHE A 1 81 ? -17.865 -7.703 -5.665 1.00 87.75 81 PHE A O 1
ATOM 591 N N . LYS A 1 82 ? -19.367 -6.247 -4.815 1.00 59.72 82 LYS A N 1
ATOM 592 C CA . LYS A 1 82 ? -20.079 -7.220 -3.984 1.00 59.72 82 LYS A CA 1
ATOM 593 C C . LYS A 1 82 ? -20.927 -8.197 -4.796 1.00 59.72 82 LYS A C 1
ATOM 595 O O . LYS A 1 82 ? -21.536 -7.765 -5.800 1.00 59.72 82 LYS A O 1
#

pLDDT: mean 75.06, std 15.26, range [43.16, 94.5]